Protein AF-A0A1X0RW49-F1 (afdb_monomer)

Radius of gyration: 22.05 Å; Cα contacts (8 Å, |Δi|>4): 16; chains: 1; bounding box: 41×58×45 Å

Sequence (81 aa):
NRCTPGATVPCDDEVYDMKNITMDETLAVVSRYTSFFNHKSCNSFAQWCIRRKINFMKAAVSRKRTKNEKEKIGFYSPMPQ

Secondary structure (DSSP, 8-state):
--PPTT-----HHHH-------HHHHHHHHTTT-GGGTT--HHHHHHHHHHTT--SS--------------------PPP-

Structure (mmCIF, N/CA/C/O backbone):
data_AF-A0A1X0RW49-F1
#
_entry.id   AF-A0A1X0RW49-F1
#
loop_
_atom_site.group_PDB
_atom_site.id
_atom_site.type_symbol
_atom_site.label_atom_id
_atom_site.label_alt_id
_atom_site.label_comp_id
_atom_site.label_asym_id
_atom_site.label_entity_id
_atom_site.label_seq_id
_atom_site.pdbx_PDB_ins_code
_atom_site.Cartn_x
_atom_site.Cartn_y
_atom_site.Cartn_z
_atom_site.occupancy
_atom_site.B_iso_or_equiv
_atom_site.auth_seq_id
_atom_site.auth_comp_id
_atom_site.auth_asym_id
_atom_site.auth_atom_id
_atom_site.pdbx_PDB_model_num
ATOM 1 N N . ASN A 1 1 ? 29.094 6.620 20.564 1.00 46.56 1 ASN A N 1
ATOM 2 C CA . ASN A 1 1 ? 28.740 5.432 21.375 1.00 46.56 1 ASN A CA 1
ATOM 3 C C . ASN A 1 1 ? 28.649 5.833 22.840 1.00 46.56 1 ASN A C 1
ATOM 5 O O . ASN A 1 1 ? 29.658 5.771 23.529 1.00 46.56 1 ASN A O 1
ATOM 9 N N . ARG A 1 2 ? 27.495 6.316 23.314 1.00 45.00 2 ARG A N 1
ATOM 10 C CA . ARG A 1 2 ? 27.220 6.447 24.756 1.00 45.00 2 ARG A CA 1
ATOM 11 C C . ARG A 1 2 ? 25.724 6.277 24.989 1.00 45.00 2 ARG A C 1
ATOM 13 O O . ARG A 1 2 ? 24.962 7.215 24.783 1.00 45.00 2 ARG A O 1
ATOM 20 N N . CYS A 1 3 ? 25.334 5.074 25.391 1.00 50.75 3 CYS A N 1
ATOM 21 C CA . CYS A 1 3 ? 24.070 4.840 26.074 1.00 50.75 3 CYS A CA 1
ATOM 22 C C . CYS A 1 3 ? 24.276 5.210 27.550 1.00 50.75 3 CYS A C 1
ATOM 24 O O . CYS A 1 3 ? 25.252 4.786 28.168 1.00 50.75 3 CYS A O 1
ATOM 26 N N . THR A 1 4 ? 23.411 6.062 28.090 1.00 51.25 4 THR A N 1
ATOM 27 C CA . THR A 1 4 ? 23.383 6.449 29.507 1.00 51.25 4 THR A CA 1
ATOM 28 C C . THR A 1 4 ? 22.771 5.330 30.357 1.00 51.25 4 THR A C 1
ATOM 30 O O . THR A 1 4 ? 21.708 4.828 29.990 1.00 51.25 4 THR A O 1
ATOM 33 N N . PRO A 1 5 ? 23.379 4.956 31.496 1.00 52.75 5 PRO A N 1
ATOM 34 C CA . PRO A 1 5 ? 22.836 3.936 32.384 1.00 52.75 5 PRO A CA 1
ATOM 35 C C . PRO A 1 5 ? 21.740 4.558 33.259 1.00 52.75 5 PRO A C 1
ATOM 37 O O . PRO A 1 5 ? 22.011 5.486 34.017 1.00 52.75 5 PRO A O 1
ATOM 40 N N . GLY A 1 6 ? 20.500 4.076 33.145 1.00 52.28 6 GLY A N 1
ATOM 41 C CA . GLY A 1 6 ? 19.431 4.439 34.090 1.00 52.28 6 GLY A CA 1
ATOM 42 C C . GLY A 1 6 ? 18.034 4.656 33.510 1.00 52.28 6 GLY A C 1
ATOM 43 O O . GLY A 1 6 ? 17.096 4.830 34.278 1.00 52.28 6 GLY A O 1
ATOM 44 N N . ALA A 1 7 ? 17.858 4.608 32.189 1.00 48.31 7 ALA A N 1
ATOM 45 C CA . ALA A 1 7 ? 16.534 4.583 31.576 1.00 48.31 7 ALA A CA 1
ATOM 46 C C . ALA A 1 7 ? 16.410 3.311 30.735 1.00 48.31 7 ALA A C 1
ATOM 48 O O . ALA A 1 7 ? 17.100 3.172 29.729 1.00 48.31 7 ALA A O 1
ATOM 49 N N . THR A 1 8 ? 15.533 2.388 31.135 1.00 54.84 8 THR A N 1
ATOM 50 C CA . THR A 1 8 ? 15.061 1.266 30.306 1.00 54.84 8 THR A CA 1
ATOM 51 C C . THR A 1 8 ? 14.161 1.800 29.192 1.00 54.84 8 THR A C 1
ATOM 53 O O . THR A 1 8 ? 12.983 1.468 29.104 1.00 54.84 8 THR A O 1
ATOM 56 N N . VAL A 1 9 ? 14.686 2.702 28.369 1.00 58.09 9 VAL A N 1
ATOM 57 C CA . VAL A 1 9 ? 14.167 2.864 27.020 1.00 58.09 9 VAL A CA 1
ATOM 58 C C . VAL A 1 9 ? 14.877 1.752 26.265 1.00 58.09 9 VAL A C 1
ATOM 60 O O . VAL A 1 9 ? 16.091 1.881 26.081 1.00 58.09 9 VAL A O 1
ATOM 63 N N . PRO A 1 10 ? 14.206 0.628 25.937 1.00 57.09 10 PRO A N 1
ATOM 64 C CA . PRO A 1 10 ? 14.831 -0.358 25.073 1.00 57.09 10 PRO A CA 1
ATOM 65 C C . PRO A 1 10 ? 15.327 0.412 23.854 1.00 57.09 10 PRO A C 1
ATOM 67 O O . PRO A 1 10 ? 14.600 1.260 23.325 1.00 57.09 10 PRO A O 1
ATOM 70 N N . CYS A 1 11 ? 16.594 0.216 23.487 1.00 53.84 11 CYS A N 1
ATOM 71 C CA . CYS A 1 11 ? 17.074 0.745 22.220 1.00 53.84 11 CYS A CA 1
ATOM 72 C C . CYS A 1 11 ? 16.039 0.317 21.179 1.00 53.84 11 CYS A C 1
ATOM 74 O O . CYS A 1 11 ? 15.711 -0.865 21.123 1.00 53.84 11 CYS A O 1
ATOM 76 N N . ASP A 1 12 ? 15.471 1.260 20.419 1.00 55.53 12 ASP A N 1
ATOM 77 C CA . ASP A 1 12 ? 14.420 0.943 19.437 1.00 55.53 12 ASP A CA 1
ATOM 78 C C . ASP A 1 12 ? 14.867 -0.212 18.507 1.00 55.53 12 ASP A C 1
ATOM 80 O O . ASP A 1 12 ? 14.046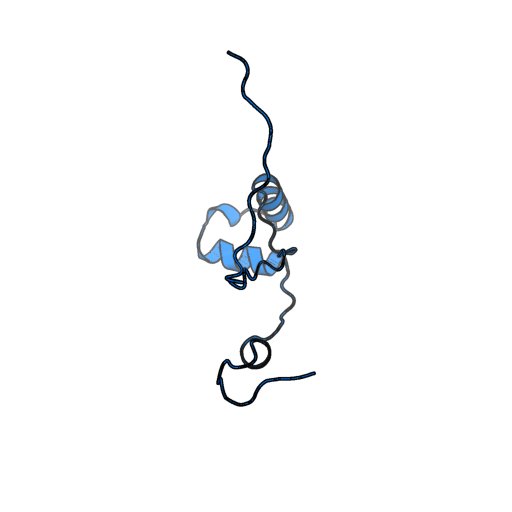 -1.014 18.064 1.00 55.53 12 ASP A O 1
ATOM 84 N N . ASP A 1 13 ? 16.184 -0.336 18.303 1.00 56.38 13 ASP A N 1
ATOM 85 C CA . ASP A 1 13 ? 16.871 -1.381 17.539 1.00 56.38 13 ASP A CA 1
ATOM 86 C C . ASP A 1 13 ? 16.776 -2.804 18.139 1.00 56.38 13 ASP A C 1
ATOM 88 O O . ASP A 1 13 ? 17.045 -3.772 17.438 1.00 56.38 13 ASP A O 1
ATOM 92 N N . GLU A 1 14 ? 16.403 -2.967 19.414 1.00 57.03 14 GLU A N 1
ATOM 93 C CA . GLU A 1 14 ? 16.227 -4.283 20.058 1.00 57.03 14 GLU A CA 1
ATOM 94 C C . GLU A 1 14 ? 14.788 -4.817 19.956 1.00 57.03 14 GLU A C 1
ATOM 96 O O . GLU A 1 14 ? 14.550 -5.996 20.215 1.00 57.03 14 GLU A O 1
ATOM 101 N N . VAL A 1 15 ? 13.819 -3.970 19.585 1.00 64.56 15 VAL A N 1
ATOM 102 C CA . VAL A 1 15 ? 12.386 -4.328 19.567 1.00 64.56 15 VAL A CA 1
ATOM 103 C C . VAL A 1 15 ? 11.831 -4.425 18.147 1.00 64.56 15 VAL A C 1
ATOM 105 O O . VAL A 1 15 ? 10.889 -5.183 17.909 1.00 64.56 15 VAL A O 1
ATOM 108 N N . TYR A 1 16 ? 12.405 -3.687 17.194 1.00 69.06 16 TYR A N 1
ATOM 109 C CA . TYR A 1 16 ? 11.908 -3.634 15.822 1.00 69.06 16 TYR A CA 1
ATOM 110 C C . TYR A 1 16 ? 12.932 -4.173 14.832 1.00 69.06 16 TYR A C 1
ATOM 112 O O . TYR A 1 16 ? 14.027 -3.636 14.694 1.00 69.06 16 TYR A O 1
ATOM 120 N N . ASP A 1 17 ? 12.531 -5.205 14.092 1.00 72.25 17 ASP A N 1
ATOM 121 C CA . ASP A 1 17 ? 13.328 -5.724 12.989 1.00 72.25 17 ASP A CA 1
ATOM 122 C C . ASP A 1 17 ? 13.134 -4.869 11.728 1.00 72.25 17 ASP A C 1
ATOM 124 O O . ASP A 1 17 ? 12.017 -4.472 11.369 1.00 72.25 17 ASP A O 1
ATOM 128 N N . MET A 1 18 ? 14.238 -4.586 11.041 1.00 76.44 18 MET A N 1
ATOM 129 C CA . MET A 1 18 ? 14.220 -3.807 9.812 1.00 76.44 18 MET A CA 1
ATOM 130 C C . MET A 1 18 ? 13.982 -4.739 8.626 1.00 76.44 18 MET A C 1
ATOM 132 O O . MET A 1 18 ? 14.907 -5.331 8.071 1.00 76.44 18 MET A O 1
ATOM 136 N N . LYS A 1 19 ? 12.725 -4.823 8.189 1.00 80.88 19 LYS A N 1
ATOM 137 C CA . LYS A 1 19 ? 12.344 -5.591 7.003 1.00 80.88 19 LYS A CA 1
ATOM 138 C C . LYS A 1 19 ? 12.209 -4.692 5.774 1.00 80.88 19 LYS A C 1
ATOM 140 O O . LYS A 1 19 ? 11.505 -3.684 5.797 1.00 80.88 19 LYS A O 1
ATOM 145 N N . ASN A 1 20 ? 12.819 -5.108 4.665 1.00 81.50 20 ASN A N 1
ATOM 146 C CA . ASN A 1 20 ? 12.543 -4.517 3.357 1.00 81.50 20 ASN A CA 1
ATOM 147 C C . ASN A 1 20 ? 11.155 -4.960 2.887 1.00 81.50 20 ASN A C 1
ATOM 149 O O . ASN A 1 20 ? 10.907 -6.157 2.748 1.00 81.50 20 ASN A O 1
ATOM 153 N N . ILE A 1 21 ? 10.265 -3.997 2.655 1.00 86.25 21 ILE A N 1
ATOM 154 C CA . ILE A 1 21 ? 8.893 -4.245 2.206 1.00 86.25 21 ILE A CA 1
ATOM 155 C C . ILE A 1 21 ? 8.730 -3.717 0.785 1.00 86.25 21 ILE A C 1
ATOM 157 O O . ILE A 1 21 ? 9.123 -2.593 0.466 1.00 86.25 21 ILE A O 1
ATOM 161 N N . THR A 1 22 ? 8.124 -4.533 -0.066 1.00 89.00 22 THR A N 1
ATOM 162 C CA . THR A 1 22 ? 7.807 -4.189 -1.450 1.00 89.00 22 THR A CA 1
ATOM 163 C C . THR A 1 22 ? 6.433 -3.531 -1.573 1.00 89.00 22 THR A C 1
ATOM 165 O O . THR A 1 22 ? 5.564 -3.601 -0.697 1.00 89.00 22 THR A O 1
ATOM 168 N N . MET A 1 23 ? 6.202 -2.883 -2.713 1.00 88.19 23 MET A N 1
ATOM 169 C CA . MET A 1 23 ? 4.911 -2.250 -2.983 1.00 88.19 23 MET A CA 1
ATOM 170 C C . MET A 1 23 ? 3.787 -3.261 -3.204 1.00 88.19 23 MET A C 1
ATOM 172 O O . MET A 1 23 ? 2.633 -2.968 -2.902 1.00 88.19 23 MET A O 1
ATOM 176 N N . ASP A 1 24 ? 4.140 -4.468 -3.642 1.00 90.00 24 ASP A N 1
ATOM 177 C CA . ASP A 1 24 ? 3.206 -5.579 -3.787 1.00 90.00 24 ASP A CA 1
ATOM 178 C C . ASP A 1 24 ? 2.739 -6.109 -2.424 1.00 90.00 24 ASP A C 1
ATOM 180 O O . ASP A 1 24 ? 1.542 -6.260 -2.195 1.00 90.00 24 ASP A O 1
ATOM 184 N N . GLU A 1 25 ? 3.655 -6.261 -1.461 1.00 90.00 25 GLU A N 1
ATOM 185 C CA . GLU A 1 25 ? 3.296 -6.602 -0.076 1.00 90.00 25 GLU A CA 1
ATOM 186 C C . GLU 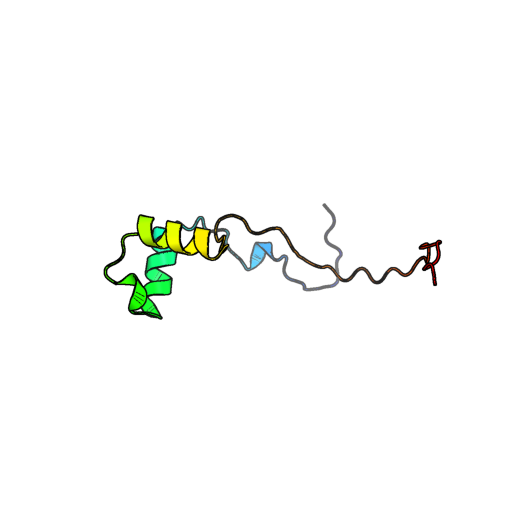A 1 25 ? 2.405 -5.525 0.558 1.00 90.00 25 GLU A C 1
ATOM 188 O O . GLU A 1 25 ? 1.430 -5.839 1.243 1.00 90.00 25 GLU A O 1
ATOM 193 N N . THR A 1 26 ? 2.696 -4.248 0.293 1.00 89.19 26 THR A N 1
ATOM 194 C CA . THR A 1 26 ? 1.871 -3.132 0.781 1.00 89.19 26 THR A CA 1
ATOM 195 C C . THR A 1 26 ? 0.458 -3.200 0.198 1.00 89.19 26 THR A C 1
ATOM 197 O O . THR A 1 26 ? -0.523 -3.075 0.934 1.00 89.19 26 THR A O 1
ATOM 200 N N . LEU A 1 27 ? 0.338 -3.452 -1.109 1.00 90.69 27 LEU A N 1
ATOM 201 C CA . LEU A 1 27 ? -0.948 -3.654 -1.770 1.00 90.69 27 LEU A CA 1
A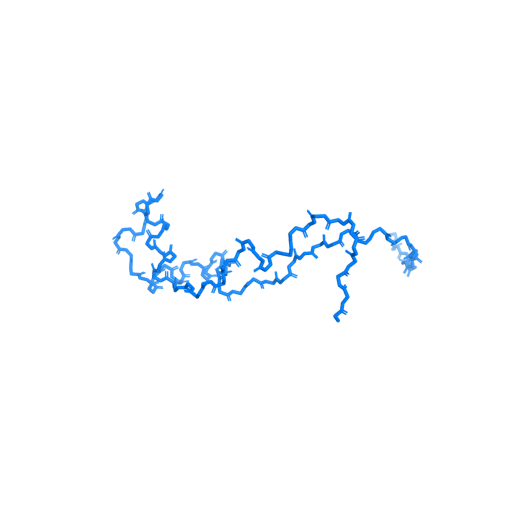TOM 202 C C . LEU A 1 27 ? -1.690 -4.861 -1.181 1.00 90.69 27 LEU A C 1
ATOM 204 O O . LEU A 1 27 ? -2.869 -4.744 -0.857 1.00 90.69 27 LEU A O 1
ATOM 208 N N . ALA A 1 28 ? -1.012 -5.991 -0.982 1.00 91.38 28 ALA A N 1
ATOM 209 C CA . ALA A 1 28 ? -1.611 -7.195 -0.415 1.00 91.38 28 ALA A CA 1
ATOM 210 C C . ALA A 1 28 ? -2.193 -6.953 0.986 1.00 91.38 28 ALA A C 1
ATOM 212 O O . ALA A 1 28 ? -3.260 -7.477 1.306 1.00 91.38 28 ALA A O 1
ATOM 213 N N . VAL A 1 29 ? -1.530 -6.137 1.812 1.00 90.88 29 VAL A N 1
ATOM 214 C CA . VAL A 1 29 ? -2.046 -5.737 3.129 1.00 90.88 29 VAL A CA 1
ATOM 215 C C . VAL A 1 29 ? -3.258 -4.823 2.983 1.00 90.88 29 VAL A C 1
ATOM 21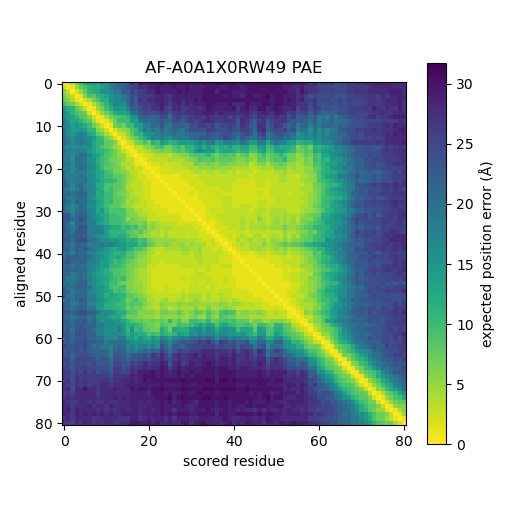7 O O . VAL A 1 29 ? -4.295 -5.099 3.582 1.00 90.88 29 VAL A O 1
ATOM 220 N N . VAL A 1 30 ? -3.166 -3.765 2.174 1.00 89.75 30 VAL A N 1
ATOM 221 C CA . VAL A 1 30 ? -4.262 -2.799 1.990 1.00 89.75 30 VAL A CA 1
ATOM 222 C C . VAL A 1 30 ? -5.515 -3.478 1.431 1.00 89.75 30 VAL A C 1
ATOM 224 O O . VAL A 1 30 ? -6.615 -3.214 1.915 1.00 89.75 30 VAL A O 1
ATOM 227 N N . SER A 1 31 ? -5.361 -4.410 0.490 1.00 90.56 31 SER A N 1
ATOM 228 C CA . SER A 1 31 ? -6.469 -5.164 -0.109 1.00 90.56 31 SER A CA 1
ATOM 229 C C . SER A 1 31 ? -7.246 -6.027 0.895 1.00 90.56 31 SER A C 1
ATOM 231 O O . SER A 1 31 ? -8.397 -6.366 0.642 1.00 90.56 31 SER A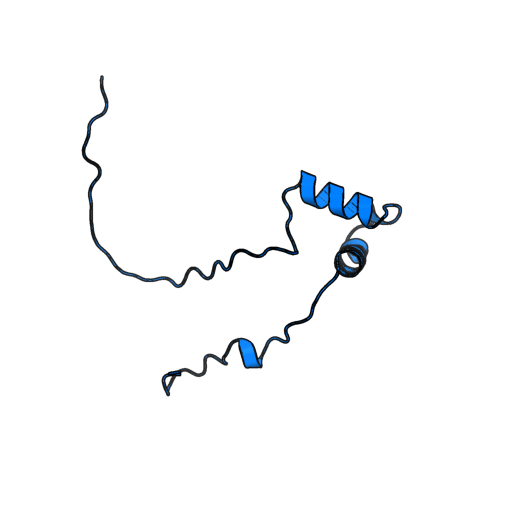 O 1
ATOM 233 N N . ARG A 1 32 ? -6.682 -6.344 2.072 1.00 91.69 32 ARG A N 1
ATOM 234 C CA . ARG A 1 32 ? -7.435 -7.018 3.151 1.00 91.69 32 ARG A CA 1
ATOM 235 C C . ARG A 1 32 ? -8.475 -6.110 3.802 1.00 91.69 32 ARG A C 1
ATOM 237 O O . ARG A 1 32 ? -9.457 -6.602 4.344 1.00 91.69 32 ARG A O 1
ATOM 244 N N . TYR A 1 33 ? -8.252 -4.799 3.756 1.00 92.44 33 TYR A N 1
ATOM 245 C CA . TYR A 1 33 ? -9.103 -3.796 4.398 1.00 92.44 33 TYR A CA 1
ATOM 246 C C . TYR A 1 33 ? -10.013 -3.068 3.406 1.00 92.44 33 TYR A C 1
ATOM 248 O O . TYR A 1 33 ? -10.921 -2.347 3.816 1.00 92.44 33 TYR A O 1
ATOM 256 N N . THR A 1 34 ? -9.784 -3.222 2.100 1.00 91.31 34 THR A N 1
ATOM 257 C CA . THR A 1 34 ? -10.615 -2.598 1.070 1.00 91.31 34 THR A CA 1
ATOM 258 C C . THR A 1 34 ? -10.659 -3.424 -0.209 1.00 91.31 34 THR A C 1
ATOM 260 O O . THR A 1 34 ? -9.639 -3.890 -0.703 1.00 91.31 34 THR A O 1
ATOM 263 N N . SER A 1 35 ? -11.845 -3.531 -0.808 1.00 92.00 35 SER A N 1
ATOM 264 C CA . SER A 1 35 ? -12.041 -4.157 -2.120 1.00 92.00 35 SER A CA 1
ATOM 265 C C . SER A 1 35 ? -11.669 -3.247 -3.296 1.00 92.00 35 SER A C 1
ATOM 267 O O . SER A 1 35 ? -11.645 -3.697 -4.443 1.00 92.00 35 SER A O 1
ATOM 269 N N . PHE A 1 36 ? -11.346 -1.973 -3.039 1.00 89.12 36 PHE A N 1
ATOM 270 C CA . PHE A 1 36 ? -11.080 -0.969 -4.074 1.00 89.12 36 PHE A CA 1
ATOM 271 C C . PHE A 1 36 ? -9.917 -1.345 -5.009 1.00 89.12 36 PHE A C 1
ATOM 273 O O . PHE A 1 36 ? -9.882 -0.914 -6.166 1.00 89.12 36 PHE A O 1
ATOM 280 N N . PHE A 1 37 ? -8.973 -2.157 -4.523 1.00 87.81 37 PHE A N 1
ATOM 281 C CA . PHE A 1 37 ? -7.788 -2.563 -5.273 1.00 87.81 37 PHE A CA 1
ATOM 282 C C . PHE A 1 37 ? -7.802 -4.023 -5.761 1.00 87.81 37 PHE A C 1
ATOM 284 O O . PHE A 1 37 ? -6.840 -4.436 -6.398 1.00 87.81 37 PHE A O 1
ATOM 291 N N . ASN A 1 38 ? -8.886 -4.785 -5.573 1.00 86.00 38 ASN A N 1
ATOM 292 C CA . ASN A 1 38 ? -8.925 -6.220 -5.919 1.00 86.00 38 ASN A CA 1
ATOM 293 C C . ASN A 1 38 ? -8.682 -6.522 -7.408 1.00 86.00 38 ASN A C 1
ATOM 295 O O . ASN A 1 38 ? -8.163 -7.577 -7.753 1.00 86.00 38 ASN A O 1
ATOM 299 N N . HIS A 1 39 ? -9.043 -5.593 -8.295 1.00 88.06 39 HIS A N 1
ATOM 300 C CA . HIS A 1 39 ? -8.840 -5.718 -9.746 1.00 88.06 39 HIS A CA 1
ATOM 301 C C . HIS A 1 39 ? -7.748 -4.781 -10.274 1.00 88.06 39 HIS A C 1
ATOM 303 O O . HIS A 1 39 ? -7.643 -4.544 -11.477 1.00 88.06 39 HIS A O 1
ATOM 309 N N . LYS A 1 40 ? -6.972 -4.174 -9.374 1.00 87.62 40 LYS A N 1
ATOM 310 C CA . LYS A 1 40 ? -5.954 -3.184 -9.709 1.00 87.62 40 LYS A CA 1
ATOM 311 C C . LYS A 1 40 ? -4.579 -3.827 -9.605 1.00 87.62 40 LYS A C 1
ATOM 313 O O . LYS A 1 40 ? -4.253 -4.472 -8.618 1.00 87.62 40 LYS A O 1
ATOM 318 N N . SER A 1 41 ? -3.757 -3.628 -10.631 1.00 91.38 41 SER A N 1
ATOM 319 C CA . SER A 1 41 ? -2.365 -4.074 -10.604 1.00 91.38 41 SER A CA 1
ATOM 320 C C . SER A 1 41 ? -1.541 -3.243 -9.620 1.00 91.38 41 SER A C 1
ATOM 322 O O . SER A 1 41 ? -1.858 -2.073 -9.369 1.00 91.38 41 SER A O 1
ATOM 324 N N . CYS A 1 42 ? -0.426 -3.805 -9.149 1.00 89.56 42 CYS A N 1
ATOM 325 C CA . CYS A 1 42 ? 0.547 -3.106 -8.306 1.00 89.56 42 CYS A CA 1
ATOM 326 C C . CYS A 1 42 ? 0.994 -1.760 -8.912 1.00 89.56 42 CYS A C 1
ATOM 328 O O . CYS A 1 42 ? 1.047 -0.747 -8.216 1.00 89.56 42 CYS A O 1
ATOM 330 N N . ASN A 1 43 ? 1.164 -1.687 -10.238 1.00 91.19 43 ASN A N 1
ATOM 331 C CA . ASN A 1 43 ? 1.472 -0.431 -10.933 1.00 91.19 43 ASN A CA 1
ATOM 332 C C . ASN A 1 43 ? 0.370 0.625 -10.776 1.00 91.19 43 ASN A C 1
ATOM 334 O O . ASN A 1 43 ? 0.653 1.793 -10.508 1.00 91.19 43 ASN A O 1
ATOM 338 N N . SER A 1 44 ? -0.896 0.233 -10.927 1.00 90.62 44 SER A N 1
ATOM 339 C CA . SER A 1 44 ? -2.018 1.163 -10.771 1.00 90.62 44 SER A CA 1
ATOM 340 C C . SER A 1 44 ? -2.198 1.625 -9.319 1.00 90.62 44 SER A C 1
ATOM 342 O O . SER A 1 44 ? -2.538 2.787 -9.087 1.00 90.62 44 SER A O 1
ATOM 344 N N . PHE A 1 45 ? -1.895 0.756 -8.350 1.00 90.69 45 PHE A N 1
ATOM 345 C CA . PHE A 1 45 ? -1.826 1.106 -6.933 1.00 90.69 45 PHE A CA 1
ATOM 346 C C . PHE A 1 45 ? -0.700 2.110 -6.656 1.00 90.69 45 PHE A C 1
ATOM 348 O O . PHE A 1 45 ? -0.957 3.166 -6.081 1.00 90.69 45 PHE A O 1
ATOM 355 N N . ALA A 1 46 ? 0.513 1.858 -7.154 1.00 89.25 46 ALA A N 1
ATOM 356 C CA . ALA A 1 46 ? 1.644 2.770 -6.996 1.00 89.25 46 ALA A CA 1
ATOM 357 C C . A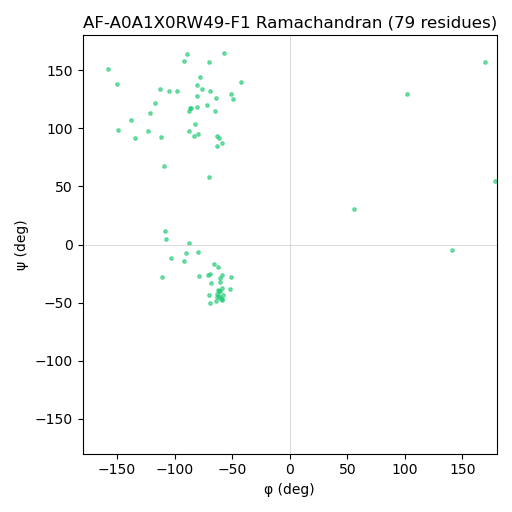LA A 1 46 ? 1.344 4.165 -7.577 1.00 89.25 46 ALA A C 1
ATOM 359 O O . ALA A 1 46 ? 1.588 5.183 -6.928 1.00 89.25 46 ALA A O 1
ATOM 360 N N . GLN A 1 47 ? 0.732 4.229 -8.764 1.00 90.44 47 GLN A N 1
ATOM 361 C CA . GLN A 1 47 ? 0.292 5.493 -9.365 1.00 90.44 47 GLN A CA 1
ATOM 362 C C . GLN A 1 47 ? -0.770 6.208 -8.520 1.00 90.44 47 GLN A C 1
ATOM 364 O O . GLN A 1 47 ? -0.739 7.433 -8.379 1.00 90.44 47 GLN A O 1
ATOM 369 N N . TRP A 1 48 ? -1.702 5.460 -7.928 1.00 92.19 48 TRP A N 1
ATOM 370 C CA . TRP A 1 48 ? -2.693 6.018 -7.014 1.00 92.19 48 TRP A CA 1
ATOM 371 C C . TRP A 1 48 ? -2.039 6.607 -5.755 1.00 92.19 48 TRP A C 1
ATOM 373 O O . TRP A 1 48 ? -2.373 7.732 -5.372 1.00 92.19 48 TRP A O 1
ATOM 383 N N . CYS A 1 49 ? -1.053 5.916 -5.172 1.00 90.88 49 CYS A N 1
ATOM 384 C CA . CYS A 1 49 ? -0.274 6.419 -4.041 1.00 90.88 49 CYS A CA 1
ATOM 385 C C . CYS A 1 49 ? 0.441 7.731 -4.386 1.00 90.88 49 CYS A C 1
ATOM 387 O O . CYS A 1 49 ? 0.318 8.703 -3.640 1.00 90.88 49 CYS A O 1
ATOM 389 N N . ILE A 1 50 ? 1.101 7.801 -5.549 1.00 88.88 50 ILE A N 1
ATOM 390 C CA . ILE A 1 50 ? 1.796 9.011 -6.020 1.00 88.88 50 ILE A CA 1
ATOM 391 C C . ILE A 1 50 ? 0.821 10.188 -6.144 1.00 88.88 50 ILE A C 1
ATOM 393 O O . ILE A 1 50 ? 1.084 11.267 -5.611 1.00 88.88 50 ILE A O 1
ATOM 397 N N . ARG A 1 51 ? -0.339 9.982 -6.781 1.00 91.69 51 ARG A N 1
ATOM 398 C CA . ARG A 1 51 ? -1.371 11.027 -6.936 1.00 91.69 51 ARG A CA 1
ATOM 399 C C . ARG A 1 51 ? -1.904 11.532 -5.596 1.00 91.69 51 ARG A C 1
ATOM 401 O O . ARG A 1 51 ? -2.254 12.703 -5.477 1.00 91.69 51 ARG A O 1
ATOM 408 N N . ARG A 1 52 ? -1.953 10.661 -4.587 1.00 89.50 52 ARG A N 1
ATOM 409 C CA . ARG A 1 52 ? -2.368 10.989 -3.215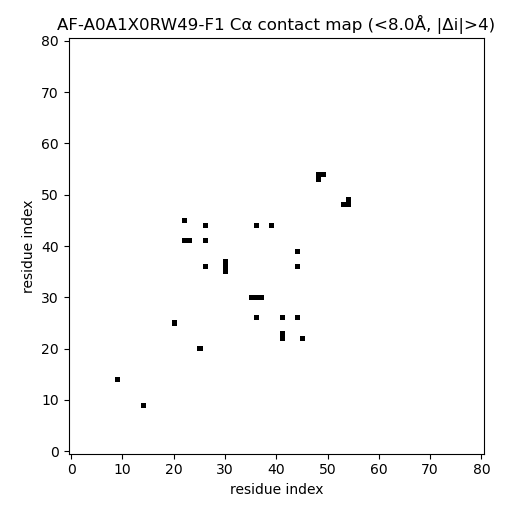 1.00 89.50 52 ARG A CA 1
ATOM 410 C C . ARG A 1 52 ? -1.218 11.489 -2.335 1.00 89.50 52 ARG A C 1
ATOM 412 O O . ARG A 1 52 ? -1.459 11.789 -1.171 1.00 89.50 52 ARG A O 1
ATOM 419 N N . LYS A 1 53 ? 0.003 11.600 -2.876 1.00 86.56 53 LYS A N 1
ATOM 420 C CA . LYS A 1 53 ? 1.235 11.945 -2.143 1.00 86.56 53 LYS A CA 1
ATOM 421 C C . LYS A 1 53 ? 1.517 10.999 -0.963 1.00 86.56 53 LYS A C 1
ATOM 423 O O . LYS A 1 53 ? 2.121 11.402 0.026 1.00 86.56 53 LYS A O 1
ATOM 428 N N . ILE A 1 54 ? 1.098 9.739 -1.076 1.00 87.12 54 ILE A N 1
ATOM 429 C CA . ILE A 1 54 ? 1.385 8.680 -0.105 1.00 87.12 54 ILE A CA 1
ATOM 430 C C . ILE A 1 54 ? 2.727 8.059 -0.487 1.00 87.12 54 ILE A C 1
ATOM 432 O O . ILE A 1 54 ? 2.868 7.506 -1.577 1.00 87.12 54 ILE A O 1
ATOM 436 N N . ASN A 1 55 ? 3.716 8.162 0.400 1.00 81.12 55 ASN A N 1
ATOM 437 C CA . ASN A 1 55 ? 5.073 7.684 0.150 1.00 81.12 55 ASN A CA 1
ATOM 438 C C . ASN A 1 55 ? 5.479 6.670 1.225 1.00 81.12 55 ASN A C 1
ATOM 440 O O . ASN A 1 55 ? 5.902 7.045 2.312 1.00 81.12 55 ASN A O 1
ATOM 444 N N . PHE A 1 56 ? 5.345 5.379 0.916 1.00 78.00 56 PHE A N 1
ATOM 445 C CA . PHE A 1 56 ? 5.726 4.296 1.832 1.00 78.00 56 PHE A CA 1
ATOM 446 C C . PHE A 1 56 ? 7.238 4.032 1.843 1.00 78.00 56 PHE A C 1
ATOM 448 O O . PHE A 1 56 ? 7.779 3.579 2.842 1.00 78.00 56 PHE A O 1
ATOM 455 N N . MET A 1 57 ? 7.930 4.332 0.740 1.00 72.88 57 MET A N 1
ATOM 456 C CA . MET A 1 57 ? 9.355 4.007 0.558 1.00 72.88 57 MET A CA 1
ATOM 457 C C . MET A 1 57 ? 10.300 5.113 1.036 1.00 72.88 57 MET A C 1
ATOM 459 O O . MET A 1 57 ? 11.516 4.945 1.036 1.00 72.88 57 MET A O 1
ATOM 463 N N . LYS A 1 58 ? 9.757 6.274 1.406 1.00 68.50 58 LYS A N 1
ATOM 464 C CA . LYS A 1 58 ? 10.524 7.417 1.899 1.00 68.50 58 LYS A CA 1
ATOM 465 C C . LYS A 1 58 ? 9.832 7.978 3.127 1.00 68.50 58 LYS A C 1
ATOM 467 O O . LYS A 1 58 ? 8.974 8.849 3.018 1.00 68.50 58 LYS A O 1
ATOM 472 N N . ALA A 1 59 ? 10.231 7.492 4.295 1.00 64.56 59 ALA A N 1
ATOM 473 C CA . ALA A 1 59 ? 9.913 8.156 5.545 1.00 64.56 59 ALA A CA 1
ATOM 474 C C . ALA A 1 59 ? 10.977 9.230 5.800 1.00 64.56 59 ALA A C 1
ATOM 476 O O . ALA A 1 59 ? 12.159 8.924 5.954 1.00 64.56 59 ALA A O 1
ATOM 477 N N . ALA A 1 60 ? 10.572 10.501 5.848 1.00 62.56 60 ALA A N 1
ATOM 478 C CA . ALA A 1 60 ? 11.415 11.502 6.487 1.00 62.56 60 ALA A CA 1
ATOM 479 C C . ALA A 1 60 ? 11.507 11.122 7.970 1.00 62.56 60 ALA A C 1
ATOM 481 O O . ALA A 1 60 ? 10.475 10.928 8.614 1.00 62.56 60 ALA A O 1
ATOM 482 N N . VAL A 1 61 ? 12.721 10.991 8.509 1.00 62.22 61 VAL A N 1
ATOM 483 C CA . VAL A 1 61 ? 12.919 10.720 9.938 1.00 62.22 61 VAL A CA 1
ATOM 484 C C . VAL A 1 61 ? 12.369 11.913 10.719 1.00 62.22 61 VAL A C 1
ATOM 486 O O . VAL A 1 61 ? 13.053 12.911 10.918 1.00 62.22 61 VAL A O 1
ATOM 489 N N . SER A 1 62 ? 11.110 11.838 11.144 1.00 56.88 62 SER A N 1
ATOM 490 C CA . SER A 1 62 ? 10.474 12.863 11.967 1.00 56.88 62 SER A CA 1
ATOM 491 C C . SER A 1 62 ? 10.266 12.321 13.371 1.00 56.88 62 SER A C 1
ATOM 493 O O . SER A 1 62 ? 9.151 12.117 13.839 1.00 56.88 62 SER A O 1
ATOM 495 N N . ARG A 1 63 ? 11.376 12.096 14.078 1.00 58.72 63 ARG A N 1
ATOM 496 C CA . ARG A 1 63 ? 11.338 12.142 15.538 1.00 58.72 63 ARG A CA 1
ATOM 497 C C . ARG A 1 63 ? 11.473 13.607 15.925 1.00 58.72 63 ARG A C 1
ATOM 499 O O . ARG A 1 63 ? 12.585 14.112 16.060 1.00 58.72 63 ARG A O 1
ATOM 506 N N . LYS A 1 64 ? 10.343 14.296 16.117 1.00 54.81 64 LYS A N 1
ATOM 507 C CA . LYS A 1 64 ? 10.329 15.501 16.955 1.00 54.81 64 LYS A CA 1
ATOM 508 C C . LYS A 1 64 ? 10.702 15.060 18.370 1.00 54.81 64 LYS A C 1
ATOM 510 O O . LYS A 1 64 ? 9.838 14.769 19.187 1.00 54.81 6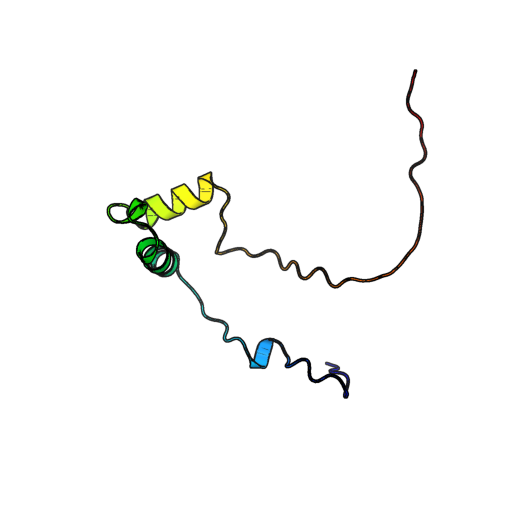4 LYS A O 1
ATOM 515 N N . ARG A 1 65 ? 12.002 14.967 18.658 1.00 53.88 65 ARG A N 1
ATOM 516 C CA . ARG A 1 65 ? 12.467 15.040 20.039 1.00 53.88 65 ARG A CA 1
ATOM 517 C C . ARG A 1 65 ? 12.119 16.444 20.496 1.00 53.88 65 ARG A C 1
ATOM 519 O O . ARG A 1 65 ? 12.616 17.414 19.931 1.00 53.88 65 ARG A O 1
ATOM 526 N N . THR A 1 66 ? 11.227 16.544 21.466 1.00 53.88 66 THR A N 1
ATOM 527 C CA . THR A 1 66 ? 10.919 17.779 22.174 1.00 53.88 66 THR A CA 1
ATOM 528 C C . THR A 1 66 ? 12.208 18.291 22.819 1.00 53.88 66 THR A C 1
ATOM 530 O O . THR A 1 66 ? 12.513 17.958 23.959 1.00 53.88 66 THR A O 1
ATOM 533 N N . LYS A 1 67 ? 13.011 19.072 22.091 1.00 49.25 67 LYS A N 1
ATOM 534 C CA . LYS A 1 67 ? 13.978 19.963 22.721 1.00 49.25 67 LYS A CA 1
ATOM 535 C C . LYS A 1 67 ? 13.191 21.179 23.172 1.00 49.25 67 LYS A C 1
ATOM 537 O O . LYS A 1 67 ? 12.888 22.080 22.398 1.00 49.25 67 LYS A O 1
ATOM 542 N N . ASN A 1 68 ? 12.800 21.129 24.437 1.00 53.53 68 ASN A N 1
ATOM 543 C CA . ASN A 1 68 ? 12.502 22.314 25.213 1.00 53.53 68 ASN A CA 1
ATOM 544 C C . ASN A 1 68 ? 13.805 23.127 25.275 1.00 53.53 68 ASN A C 1
ATOM 546 O O . ASN A 1 68 ? 14.648 22.872 26.124 1.00 53.53 68 ASN A O 1
ATOM 550 N N . GLU A 1 69 ? 14.011 24.046 24.340 1.00 45.72 69 GLU A N 1
ATOM 551 C CA . GLU A 1 69 ? 15.004 25.105 24.490 1.00 45.72 69 GLU A CA 1
ATOM 552 C C . GLU A 1 69 ? 14.362 26.392 23.981 1.00 45.72 69 GLU A C 1
ATOM 554 O O . GLU A 1 69 ? 14.057 26.561 22.801 1.00 45.72 69 GLU A O 1
ATOM 559 N N . LYS A 1 70 ? 14.042 27.245 24.955 1.00 55.34 70 LYS A N 1
ATOM 560 C CA . LYS A 1 70 ? 13.672 28.644 24.771 1.00 55.34 70 LYS A CA 1
ATOM 561 C C . LYS A 1 70 ? 14.803 29.372 24.034 1.00 55.34 70 LYS A C 1
ATOM 563 O O . LYS A 1 70 ? 15.939 28.922 24.072 1.00 55.34 70 LYS A O 1
ATOM 568 N N . GLU A 1 71 ? 14.458 30.558 23.533 1.00 45.88 71 GLU A N 1
ATOM 569 C CA . GLU A 1 71 ? 15.307 31.621 22.961 1.00 45.88 71 GLU A CA 1
ATOM 570 C C . GLU A 1 71 ? 15.301 31.677 21.424 1.00 45.88 71 GLU A C 1
ATOM 572 O O . GLU A 1 71 ? 15.505 30.680 20.753 1.00 45.88 71 GLU A O 1
ATOM 577 N N . LYS A 1 72 ? 15.074 32.813 20.762 1.00 41.81 72 LYS A N 1
ATOM 578 C CA . LYS A 1 72 ? 14.711 34.173 21.177 1.00 41.81 72 LYS A CA 1
ATOM 579 C C . LYS A 1 72 ? 14.066 34.859 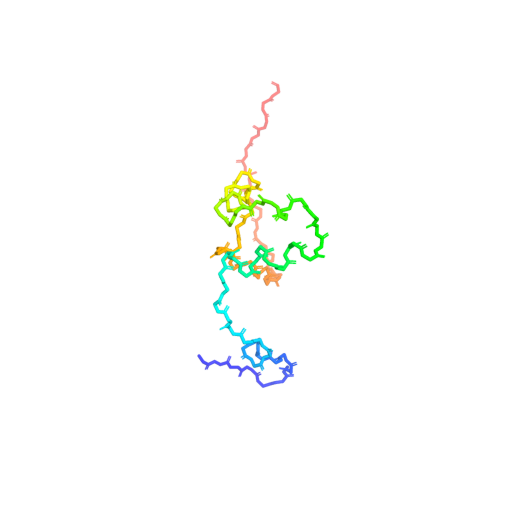19.963 1.00 41.81 72 LYS A C 1
ATOM 581 O O . LYS A 1 72 ? 14.347 34.538 18.815 1.00 41.81 72 LYS A O 1
ATOM 586 N N . ILE A 1 73 ? 13.179 35.787 20.290 1.00 45.56 73 ILE A N 1
ATOM 587 C CA . ILE A 1 73 ? 12.462 36.755 19.455 1.00 45.56 73 ILE A CA 1
ATOM 588 C C . ILE A 1 73 ? 13.366 37.399 18.390 1.00 45.56 73 ILE A C 1
ATOM 590 O O . ILE A 1 73 ? 14.491 37.785 18.698 1.00 45.56 73 ILE A O 1
ATOM 594 N N . GLY A 1 74 ? 12.838 37.594 17.176 1.00 39.22 74 GLY A N 1
ATOM 595 C CA . GLY A 1 74 ? 13.516 38.387 16.148 1.00 39.22 74 GLY A CA 1
ATOM 596 C C . GLY A 1 74 ? 12.799 38.477 14.799 1.00 39.22 74 GLY A C 1
ATOM 597 O O . GLY A 1 74 ? 13.407 38.170 13.784 1.00 39.22 74 GLY A O 1
ATOM 598 N N . PHE A 1 75 ? 11.533 38.908 14.760 1.00 40.72 75 PHE A N 1
ATOM 599 C CA . PHE A 1 75 ? 10.936 39.453 13.532 1.00 40.72 75 PHE A CA 1
ATOM 600 C C . PHE A 1 75 ? 10.676 40.949 13.741 1.00 40.72 75 PHE A C 1
ATOM 602 O O . PHE A 1 75 ? 9.636 41.340 14.262 1.00 40.72 75 PHE A O 1
ATOM 609 N N . TYR A 1 76 ? 11.638 41.786 13.351 1.00 41.75 76 TYR A N 1
ATOM 610 C CA . TYR A 1 76 ? 11.360 43.180 13.006 1.00 41.75 76 TYR A CA 1
ATOM 611 C C . TYR A 1 76 ? 10.985 43.226 11.525 1.00 41.75 76 TYR A C 1
ATOM 613 O O . TYR A 1 76 ? 11.818 42.910 10.679 1.00 41.75 76 TYR A O 1
ATOM 621 N N . SER A 1 77 ? 9.740 43.587 11.213 1.00 46.66 77 SER A N 1
ATOM 622 C CA . SER A 1 77 ? 9.409 44.892 10.612 1.00 46.66 77 SER A CA 1
ATOM 623 C C . SER A 1 77 ? 7.950 44.960 10.126 1.00 46.66 77 SER A C 1
ATOM 625 O O . SER A 1 77 ? 7.316 43.921 9.941 1.00 46.66 77 SER A O 1
ATOM 627 N N . PRO A 1 78 ? 7.391 46.180 10.012 1.00 52.03 78 PRO A N 1
ATOM 628 C CA . PRO A 1 78 ? 5.989 46.463 10.294 1.00 52.03 78 PRO A CA 1
ATOM 629 C C . PRO A 1 78 ? 5.065 46.357 9.075 1.00 52.03 78 PRO A C 1
ATOM 631 O O . PRO A 1 78 ? 5.476 46.491 7.926 1.00 52.03 78 PRO A O 1
ATOM 634 N N . MET A 1 79 ? 3.785 46.155 9.380 1.00 44.50 79 MET A N 1
ATOM 635 C CA . MET A 1 79 ? 2.649 46.188 8.458 1.00 44.50 79 MET A CA 1
ATOM 636 C C . MET A 1 79 ? 2.396 47.632 7.968 1.00 44.50 79 MET A C 1
ATOM 638 O O . MET A 1 79 ? 2.347 48.530 8.813 1.00 44.50 79 MET A O 1
ATOM 642 N N . PRO A 1 80 ? 2.217 47.888 6.658 1.00 57.78 80 PRO A N 1
ATOM 643 C CA . PRO A 1 80 ? 1.711 49.170 6.171 1.00 57.78 80 PRO A CA 1
ATOM 644 C C . PRO A 1 80 ? 0.186 49.259 6.362 1.00 57.78 80 PRO A C 1
ATOM 646 O O . PRO A 1 80 ? -0.507 48.245 6.255 1.00 57.78 80 PRO A O 1
ATOM 649 N N . GLN A 1 81 ? -0.295 50.466 6.686 1.00 51.69 81 GLN A N 1
ATOM 650 C CA . GLN A 1 81 ? -1.718 50.816 6.819 1.00 51.69 81 GLN A CA 1
ATOM 651 C C . GLN A 1 81 ? -2.422 50.880 5.464 1.00 51.69 81 GLN A C 1
ATOM 653 O O . GLN A 1 81 ? -1.763 51.305 4.487 1.00 51.69 81 GLN A O 1
#

Solvent-accessible surface area (backbone atoms only — not comparable to full-atom values): 5880 Å² total; per-residue (Å²): 143,81,85,74,93,87,62,93,64,72,59,66,79,80,79,51,83,90,74,92,79,54,70,57,60,52,48,61,56,51,44,76,80,37,74,89,46,77,89,52,52,61,68,58,51,53,53,50,30,55,78,68,70,52,59,88,92,60,76,77,90,76,78,80,69,83,72,89,66,86,86,79,91,84,84,90,80,82,85,84,133

Organism: Rhizopus microsporus (NCBI:txid58291)

Foldseek 3Di:
DDDDPDDPPPPVPVVDDDDDDDLVNVLVVVCVVDVPCVVPDSVRVVVVCVVVVNDPPDDDPPPPPPPPDDDDDDDDDDDDD

Mean predicted aligned error: 15.93 Å

pLDDT: mean 70.56, std 18.43, range [39.22, 92.44]